Protein AF-A0A379FF87-F1 (afdb_monomer)

pLDDT: mean 79.88, std 16.09, range [45.5, 98.44]

Mean predicted aligned error: 7.66 Å

Sequence (78 aa):
MQALYVKEQLQIAHPSLVVELVPMVTKGDIILDTPLAKVGGKGLFVKELELALLSSRADIAVHSMKDVPLIFLKVWDW

InterPro domains:
  IPR000860 Porphobilinogen deaminase [PR00151] (28-48)
  IPR000860 Porphobilinogen deaminase [PR00151] (59-78)
  IPR000860 Porphobilinogen deaminase [PTHR11557] (1-70)
  IPR022417 Porphobilinogen deaminase, N-terminal [PF01379] (1-70)

Solvent-accessible surface area (backbone atoms only — not comparable to full-atom values): 5374 Å² total; per-residue (Å²): 110,72,63,57,54,53,47,52,53,49,33,71,79,33,78,86,58,85,79,83,86,79,89,80,84,39,66,49,76,72,50,76,89,57,61,71,84,78,66,73,54,93,53,49,78,41,51,65,50,52,50,29,45,75,67,68,73,35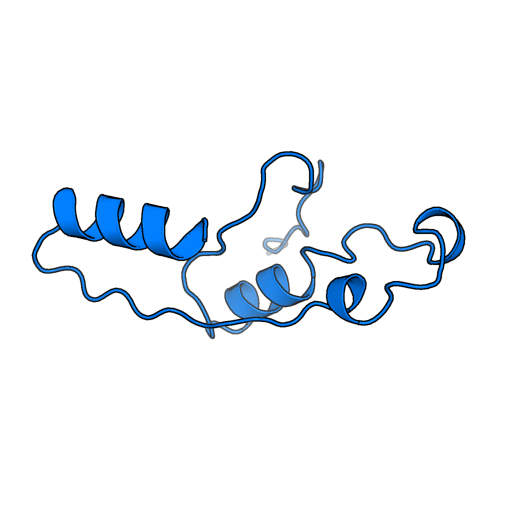,94,77,80,83,76,65,73,94,71,57,69,97,68,75,86,85,87,79,84,128

Structure (mmCIF, N/CA/C/O backbone):
data_AF-A0A379FF87-F1
#
_entry.id   AF-A0A379FF87-F1
#
loop_
_atom_site.group_PDB
_atom_site.id
_atom_site.type_symbol
_atom_site.label_atom_id
_atom_site.label_alt_id
_atom_site.label_comp_id
_atom_site.label_asym_id
_atom_site.label_entity_id
_atom_site.label_seq_id
_atom_site.pdbx_PDB_ins_code
_atom_site.Cartn_x
_atom_site.Cartn_y
_atom_site.Cartn_z
_atom_site.occupancy
_atom_site.B_iso_or_equiv
_atom_site.auth_seq_id
_atom_site.auth_comp_id
_atom_site.auth_asym_id
_atom_site.auth_atom_id
_atom_site.pdbx_PDB_model_num
ATOM 1 N N . MET A 1 1 ? 9.698 6.277 4.746 1.00 78.81 1 MET A N 1
ATOM 2 C CA . MET A 1 1 ? 9.096 5.588 3.575 1.00 78.81 1 MET A CA 1
ATOM 3 C C . MET A 1 1 ? 7.680 6.112 3.354 1.00 78.81 1 MET A C 1
ATOM 5 O O . MET A 1 1 ? 6.975 6.286 4.337 1.00 78.81 1 MET A O 1
ATOM 9 N N . GLN A 1 2 ? 7.253 6.346 2.106 1.00 91.56 2 GLN A N 1
ATOM 10 C CA . GLN A 1 2 ? 5.938 6.936 1.777 1.00 91.56 2 GLN A CA 1
ATOM 11 C C . GLN A 1 2 ? 4.744 6.089 2.253 1.00 91.56 2 GLN A C 1
ATOM 13 O O . GLN A 1 2 ? 3.784 6.638 2.782 1.00 91.56 2 GLN A O 1
ATOM 18 N N . ALA A 1 3 ? 4.822 4.759 2.139 1.00 94.50 3 ALA A N 1
ATOM 19 C CA . ALA A 1 3 ? 3.743 3.866 2.573 1.00 94.5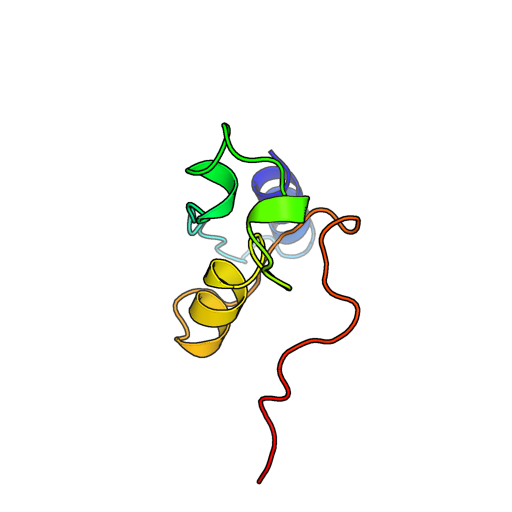0 3 ALA A CA 1
ATOM 20 C C . ALA A 1 3 ? 3.487 3.915 4.093 1.00 94.50 3 ALA A C 1
ATOM 22 O O . ALA A 1 3 ? 2.341 3.836 4.522 1.00 94.50 3 ALA A O 1
ATOM 23 N N . LEU A 1 4 ? 4.539 4.106 4.903 1.00 95.62 4 LEU A N 1
ATOM 24 C CA . LEU A 1 4 ? 4.401 4.285 6.355 1.00 95.62 4 LEU A CA 1
ATOM 25 C C . LEU A 1 4 ? 3.666 5.584 6.689 1.00 95.62 4 LEU A C 1
ATOM 27 O O . LEU A 1 4 ? 2.738 5.559 7.488 1.00 95.62 4 LEU A O 1
ATOM 31 N N . TYR A 1 5 ? 4.020 6.683 6.017 1.00 97.00 5 TYR A N 1
ATOM 32 C CA . TYR A 1 5 ? 3.326 7.957 6.193 1.00 97.00 5 TYR A CA 1
ATOM 33 C C . TYR A 1 5 ? 1.830 7.831 5.867 1.00 97.00 5 TYR A C 1
ATOM 35 O O . TYR A 1 5 ? 0.989 8.230 6.666 1.00 97.00 5 TYR A O 1
ATOM 43 N N . VAL A 1 6 ? 1.484 7.215 4.731 1.00 97.38 6 VAL A N 1
ATOM 44 C CA . VAL A 1 6 ? 0.077 6.996 4.348 1.00 97.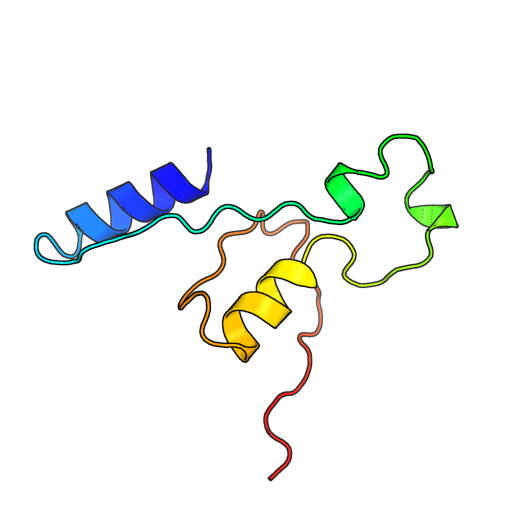38 6 VAL A CA 1
ATOM 45 C C . VAL A 1 6 ? -0.652 6.116 5.367 1.00 97.38 6 VAL A C 1
ATOM 47 O O . VAL A 1 6 ? -1.770 6.444 5.757 1.00 97.38 6 VAL A O 1
ATOM 50 N N . LYS A 1 7 ? -0.018 5.039 5.845 1.00 97.31 7 LYS A N 1
ATOM 51 C CA . LYS A 1 7 ? -0.569 4.186 6.906 1.00 97.31 7 LYS A CA 1
ATOM 52 C C . LYS A 1 7 ? -0.883 4.985 8.173 1.00 97.31 7 LYS A C 1
ATOM 54 O O . LYS A 1 7 ? -1.994 4.880 8.680 1.00 97.31 7 LYS A O 1
ATOM 59 N N . GLU A 1 8 ? 0.063 5.786 8.659 1.00 97.88 8 GLU A N 1
ATOM 60 C CA . GLU A 1 8 ? -0.133 6.618 9.851 1.00 97.88 8 GLU A CA 1
ATOM 61 C C . GLU A 1 8 ? -1.315 7.577 9.671 1.00 97.88 8 GLU A C 1
ATOM 63 O O . GLU A 1 8 ? -2.184 7.646 10.536 1.00 97.88 8 GLU A O 1
ATOM 68 N N . GLN A 1 9 ? -1.405 8.262 8.525 1.00 98.31 9 GLN A N 1
ATOM 69 C CA . GLN A 1 9 ? -2.524 9.169 8.247 1.00 98.31 9 GLN A CA 1
ATOM 70 C C . GLN A 1 9 ? -3.875 8.442 8.192 1.00 98.31 9 GLN A C 1
ATOM 72 O O . GLN A 1 9 ? -4.859 8.939 8.740 1.00 98.31 9 GLN A O 1
ATOM 77 N N . LEU A 1 10 ? -3.930 7.251 7.587 1.00 98.19 10 LEU A N 1
ATOM 78 C CA . LEU A 1 10 ? -5.148 6.438 7.546 1.00 98.19 10 LEU A CA 1
ATOM 79 C C . LEU A 1 10 ? -5.584 5.999 8.946 1.00 98.19 10 LEU A C 1
ATOM 81 O O . LEU A 1 10 ? -6.769 6.060 9.256 1.00 98.19 10 LEU A O 1
ATOM 85 N N . GLN A 1 11 ? -4.643 5.605 9.805 1.00 98.06 11 GLN A N 1
ATOM 86 C CA . GLN A 1 11 ? -4.943 5.201 11.181 1.00 98.06 11 GLN A CA 1
ATOM 87 C C . GLN A 1 11 ? -5.357 6.387 12.064 1.00 98.06 11 GLN A C 1
ATOM 89 O O . GLN A 1 11 ? -6.202 6.226 12.939 1.00 98.06 11 GLN A O 1
ATOM 94 N N . ILE A 1 12 ? -4.819 7.588 11.821 1.00 98.12 12 ILE A N 1
ATOM 95 C CA . ILE A 1 12 ? -5.262 8.819 12.495 1.00 98.12 12 ILE A CA 1
ATOM 96 C C . ILE A 1 12 ? -6.707 9.157 12.107 1.00 98.12 12 ILE A C 1
ATOM 98 O O . ILE A 1 12 ? -7.526 9.451 12.976 1.00 98.12 12 ILE A O 1
ATOM 102 N N . ALA A 1 13 ? -7.029 9.108 10.812 1.00 98.44 13 ALA A N 1
ATOM 103 C CA . ALA A 1 13 ? -8.372 9.409 10.319 1.00 98.44 13 ALA A CA 1
ATOM 104 C C . ALA A 1 13 ? -9.396 8.315 10.676 1.00 98.44 13 ALA A C 1
ATOM 106 O O . ALA A 1 13 ? -10.576 8.606 10.883 1.00 98.44 13 ALA A O 1
ATOM 107 N N . HIS A 1 14 ? -8.946 7.060 10.766 1.00 98.12 14 HIS A N 1
ATOM 108 C CA . HIS A 1 14 ? -9.775 5.883 11.011 1.00 98.12 14 HIS A CA 1
ATOM 109 C C . HIS A 1 14 ? -9.110 4.955 12.047 1.00 98.12 14 HIS A C 1
ATOM 111 O O . HIS A 1 14 ? -8.461 3.978 11.673 1.00 98.12 14 HIS A O 1
ATOM 117 N N . PRO A 1 15 ? -9.290 5.202 13.360 1.00 96.94 15 PRO A N 1
ATOM 118 C CA . PRO A 1 15 ? -8.561 4.486 14.417 1.00 96.94 15 PRO A CA 1
ATOM 119 C C . PRO A 1 15 ? -8.775 2.968 14.469 1.00 96.94 15 PRO A C 1
ATOM 121 O O . PRO A 1 15 ? -7.922 2.242 14.972 1.00 96.94 15 PRO A O 1
ATOM 124 N N . SER A 1 16 ? -9.910 2.476 13.967 1.00 98.06 16 SER A N 1
ATOM 125 C CA . SER A 1 16 ? -10.218 1.043 13.890 1.00 98.06 16 SER A CA 1
ATOM 126 C C . SER A 1 16 ? -9.727 0.375 12.602 1.00 98.06 16 SER A C 1
ATOM 128 O O . SER A 1 16 ? -9.863 -0.841 12.463 1.00 98.06 16 SER A O 1
ATOM 130 N N . LEU A 1 17 ? -9.178 1.138 11.651 1.00 98.06 17 LEU A N 1
ATOM 131 C CA . LEU A 1 17 ? -8.713 0.602 10.380 1.00 98.06 17 LEU A CA 1
ATOM 132 C C . LEU A 1 17 ? -7.405 -0.170 10.575 1.00 98.06 17 LEU A C 1
ATOM 134 O O . LEU A 1 17 ? -6.386 0.368 11.018 1.00 98.06 17 LEU A O 1
ATOM 138 N N . VAL A 1 18 ? -7.424 -1.445 10.195 1.00 97.25 18 VAL A N 1
ATOM 139 C CA . VAL A 1 18 ? -6.223 -2.278 10.138 1.00 97.25 18 VAL A CA 1
ATOM 140 C C . VAL A 1 18 ? -5.544 -2.047 8.793 1.00 97.25 18 VAL A C 1
ATOM 142 O O . VAL A 1 18 ? -6.149 -2.255 7.747 1.00 97.25 18 VAL A O 1
ATOM 145 N N . VAL A 1 19 ? -4.283 -1.614 8.826 1.00 97.44 19 VAL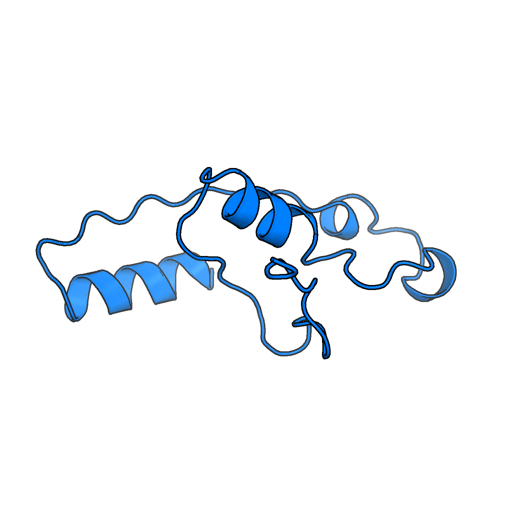 A N 1
ATOM 146 C CA . VAL A 1 19 ? -3.482 -1.363 7.621 1.00 97.44 19 VAL A CA 1
ATOM 147 C C . VAL A 1 19 ? -2.270 -2.289 7.607 1.00 97.44 19 VAL A C 1
ATOM 149 O O . VAL A 1 19 ? -1.348 -2.153 8.427 1.00 97.44 19 VAL A O 1
ATOM 152 N N . GLU A 1 20 ? -2.260 -3.200 6.641 1.00 96.94 20 GLU A N 1
ATOM 153 C CA . GLU A 1 20 ? -1.137 -4.077 6.321 1.00 96.94 20 GLU A CA 1
ATOM 154 C C . GLU A 1 20 ? -0.308 -3.479 5.178 1.00 96.94 20 GLU A C 1
ATOM 156 O O . GLU A 1 20 ? -0.844 -2.929 4.218 1.00 96.94 20 GLU A O 1
ATOM 161 N N . LEU A 1 21 ? 1.020 -3.552 5.293 1.00 95.00 21 LEU A N 1
ATOM 162 C CA . LEU A 1 21 ? 1.906 -3.162 4.201 1.00 95.00 21 LEU A CA 1
ATOM 163 C C . LEU A 1 21 ? 2.200 -4.390 3.349 1.00 95.00 21 LEU A C 1
ATOM 165 O O . LEU A 1 21 ? 2.753 -5.362 3.856 1.00 95.00 21 LEU A O 1
ATOM 169 N N . VAL A 1 22 ? 1.908 -4.300 2.054 1.00 93.44 22 VAL A N 1
ATOM 170 C CA . VAL A 1 22 ? 2.255 -5.332 1.074 1.00 93.44 22 VAL A CA 1
ATOM 171 C C . VAL A 1 22 ? 3.471 -4.844 0.273 1.00 93.44 22 VAL A C 1
ATOM 173 O O . VAL A 1 22 ? 3.303 -4.092 -0.690 1.00 93.44 22 VAL A O 1
ATOM 176 N N . PRO A 1 23 ? 4.713 -5.175 0.683 1.00 87.69 23 PRO A N 1
ATOM 177 C CA . PRO A 1 23 ? 5.907 -4.705 -0.008 1.00 87.69 23 PRO A CA 1
ATOM 178 C C . PRO A 1 23 ? 5.990 -5.310 -1.413 1.00 87.69 23 PRO A C 1
ATOM 180 O O . PRO A 1 23 ? 5.744 -6.498 -1.617 1.00 87.69 23 PRO A O 1
ATOM 183 N N . MET A 1 24 ? 6.363 -4.480 -2.382 1.00 81.38 24 MET A N 1
ATOM 184 C CA . MET A 1 24 ? 6.527 -4.859 -3.784 1.00 81.38 24 MET A CA 1
ATOM 185 C C . MET A 1 24 ? 7.942 -4.491 -4.216 1.00 81.38 24 MET A C 1
ATOM 187 O O . MET A 1 24 ? 8.456 -3.446 -3.820 1.00 81.38 24 MET A O 1
ATOM 191 N N . VAL A 1 25 ? 8.558 -5.346 -5.028 1.00 77.25 25 VAL A N 1
ATOM 192 C CA . VAL A 1 25 ? 9.823 -5.054 -5.708 1.00 77.25 25 VAL A CA 1
ATOM 193 C C . VAL A 1 25 ? 9.500 -4.921 -7.184 1.00 77.25 25 VAL A C 1
ATOM 195 O O . VAL A 1 25 ? 8.946 -5.849 -7.776 1.00 77.25 25 VAL A O 1
ATOM 198 N N . THR A 1 26 ? 9.799 -3.768 -7.772 1.00 69.75 26 THR A N 1
ATOM 199 C CA . THR A 1 26 ? 9.542 -3.535 -9.194 1.00 69.75 26 THR A CA 1
ATOM 200 C C . THR A 1 26 ? 10.728 -3.999 -10.027 1.00 69.75 26 THR A C 1
ATOM 202 O O . THR A 1 26 ? 11.863 -4.086 -9.553 1.00 69.75 26 THR A O 1
ATOM 205 N N . LYS A 1 27 ? 10.504 -4.259 -11.318 1.00 66.44 27 LYS A N 1
ATOM 206 C CA . LYS A 1 27 ? 11.625 -4.494 -12.243 1.00 66.44 27 LYS A CA 1
ATOM 207 C C . LYS A 1 27 ? 12.543 -3.277 -12.355 1.00 66.44 27 LYS A C 1
ATOM 209 O O . LYS A 1 27 ? 13.736 -3.454 -12.581 1.00 66.44 27 LYS A O 1
ATOM 214 N N . GLY A 1 28 ? 12.005 -2.069 -12.180 1.00 63.81 28 GLY A N 1
ATOM 215 C CA . GLY A 1 28 ? 12.786 -0.835 -12.135 1.00 63.81 28 GLY A CA 1
ATOM 216 C C . GLY A 1 28 ? 13.779 -0.780 -10.968 1.00 63.81 28 GLY A C 1
ATOM 217 O O . GLY A 1 28 ? 14.876 -0.267 -11.149 1.00 63.81 28 GLY A O 1
ATOM 218 N N . ASP A 1 29 ? 13.447 -1.377 -9.819 1.00 68.00 29 ASP A N 1
ATOM 219 C CA . ASP A 1 29 ? 14.362 -1.474 -8.667 1.00 68.00 29 ASP A CA 1
ATOM 220 C C . ASP A 1 29 ? 15.510 -2.468 -8.908 1.00 68.00 29 ASP A C 1
ATOM 222 O O . ASP A 1 29 ? 16.582 -2.349 -8.318 1.00 68.00 29 ASP A O 1
ATOM 226 N N . ILE A 1 30 ? 15.285 -3.463 -9.772 1.00 66.75 30 ILE A N 1
ATOM 227 C CA . ILE A 1 30 ? 16.256 -4.518 -10.097 1.00 66.75 30 ILE A CA 1
ATOM 228 C C . ILE A 1 30 ? 17.193 -4.069 -11.231 1.00 66.75 30 ILE A C 1
ATOM 230 O O . ILE A 1 30 ? 18.368 -4.432 -11.255 1.00 66.75 30 ILE A O 1
ATOM 234 N N . ILE A 1 31 ? 16.691 -3.272 -12.178 1.00 63.69 31 ILE A N 1
ATOM 235 C CA . ILE A 1 31 ? 17.450 -2.775 -13.332 1.00 63.69 31 ILE A CA 1
ATOM 236 C C . ILE A 1 31 ? 18.023 -1.391 -12.992 1.00 63.69 31 ILE A C 1
ATOM 238 O O . ILE A 1 31 ? 17.536 -0.366 -13.460 1.00 63.69 31 ILE A O 1
ATOM 242 N N . LEU A 1 32 ? 19.073 -1.362 -12.169 1.00 58.44 32 LEU A N 1
ATOM 243 C CA . LEU A 1 32 ? 19.762 -0.119 -11.789 1.00 58.44 32 LEU A CA 1
ATOM 244 C C . LEU A 1 32 ? 20.788 0.349 -12.842 1.00 58.44 32 LEU A C 1
ATOM 246 O O . LEU A 1 32 ? 21.057 1.543 -12.947 1.00 58.44 32 LEU A O 1
ATOM 250 N N . ASP A 1 33 ? 21.306 -0.567 -13.671 1.00 54.56 33 ASP A N 1
ATOM 251 C CA . ASP A 1 33 ? 22.471 -0.314 -14.543 1.00 54.56 33 ASP A CA 1
ATOM 252 C C . ASP A 1 33 ? 22.144 -0.070 -16.026 1.00 54.56 33 ASP A C 1
ATOM 254 O O . ASP A 1 33 ? 23.041 0.113 -16.851 1.00 54.56 33 ASP A O 1
ATOM 258 N N . THR A 1 34 ? 20.865 -0.058 -16.413 1.00 57.56 34 THR A N 1
ATOM 259 C CA . THR A 1 34 ? 20.470 0.257 -17.797 1.00 57.56 34 THR A CA 1
ATOM 260 C C . THR A 1 34 ? 19.684 1.562 -17.829 1.00 57.56 34 THR A C 1
ATOM 262 O O . THR A 1 34 ? 18.636 1.640 -17.190 1.00 57.56 34 THR A O 1
ATOM 265 N N . PRO A 1 35 ? 20.128 2.586 -18.590 1.00 59.72 35 PRO A N 1
ATOM 266 C CA . PRO A 1 35 ? 19.389 3.835 -18.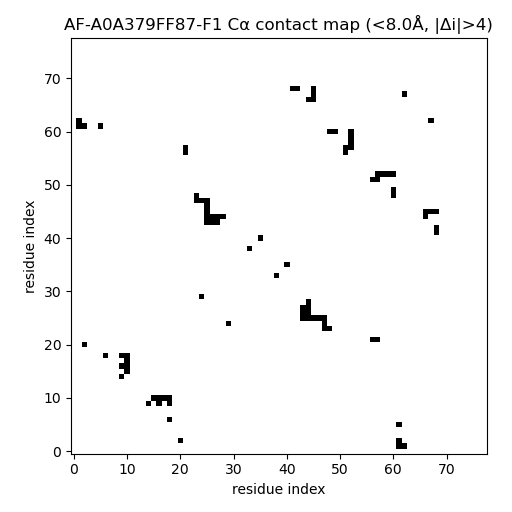719 1.00 59.72 35 PRO A CA 1
ATOM 267 C C . PRO A 1 35 ? 17.933 3.564 -19.099 1.00 59.72 35 PRO A C 1
ATOM 269 O O . PRO A 1 35 ? 17.679 2.861 -20.077 1.00 59.72 35 PRO A O 1
ATOM 272 N N . LEU A 1 36 ? 16.986 4.155 -18.367 1.00 57.59 36 LEU A N 1
ATOM 273 C CA . LEU A 1 36 ? 15.535 4.022 -18.585 1.00 57.59 36 LEU A CA 1
ATOM 274 C C . LEU A 1 36 ? 15.121 4.172 -20.061 1.00 57.59 36 LEU A C 1
ATOM 276 O O . LEU A 1 36 ? 14.238 3.462 -20.537 1.00 57.59 36 LEU A O 1
ATOM 280 N N . ALA A 1 37 ? 15.821 5.034 -20.807 1.00 57.91 37 ALA A N 1
ATOM 281 C CA . ALA A 1 37 ? 15.630 5.246 -22.242 1.00 57.91 37 ALA A CA 1
ATOM 282 C C . ALA A 1 37 ? 15.881 3.994 -23.113 1.00 57.91 37 ALA A C 1
ATOM 284 O O . ALA A 1 37 ? 15.264 3.858 -24.165 1.00 57.91 37 ALA A O 1
ATOM 285 N N . LYS A 1 38 ? 16.757 3.072 -22.686 1.00 55.50 38 LYS A N 1
ATOM 286 C CA . LYS A 1 38 ? 17.045 1.796 -23.370 1.00 55.50 38 LYS A CA 1
ATOM 287 C C . LYS A 1 38 ? 16.081 0.673 -22.992 1.00 55.50 38 LYS A C 1
ATOM 289 O O . LYS A 1 38 ? 15.920 -0.254 -23.777 1.00 55.50 38 LYS A O 1
ATOM 294 N N . VAL A 1 39 ? 15.458 0.736 -21.813 1.00 59.44 39 VAL A N 1
ATOM 295 C CA . VAL A 1 39 ? 14.567 -0.330 -21.313 1.00 59.44 39 VAL A CA 1
ATOM 296 C C . VAL A 1 39 ? 13.165 -0.231 -21.925 1.00 59.44 39 VAL A C 1
ATOM 298 O O . VAL A 1 39 ? 12.409 -1.192 -21.856 1.00 59.44 39 VAL A O 1
ATOM 301 N N . GLY A 1 40 ? 12.826 0.887 -22.585 1.00 56.09 40 GLY A N 1
ATOM 302 C CA . GLY A 1 40 ? 11.654 0.979 -23.461 1.00 56.09 40 GLY A CA 1
ATOM 303 C C . GLY A 1 40 ? 10.374 0.446 -22.813 1.00 56.09 40 GLY A C 1
ATOM 304 O O . GLY A 1 40 ? 9.724 -0.430 -23.368 1.00 56.09 40 GLY A O 1
ATOM 305 N N . GLY A 1 41 ? 10.027 0.919 -21.616 1.00 54.94 41 GLY A N 1
ATOM 306 C CA . GLY A 1 41 ? 8.878 0.395 -20.880 1.00 54.94 41 GLY A CA 1
ATOM 307 C C . GLY A 1 41 ? 8.059 1.505 -20.253 1.00 54.94 41 GLY A C 1
ATOM 308 O O . GLY A 1 41 ? 8.374 1.968 -19.159 1.00 54.94 41 GLY A O 1
ATOM 309 N N . LYS A 1 42 ? 6.968 1.915 -20.910 1.00 57.50 42 LYS A N 1
ATOM 310 C CA . LYS A 1 42 ? 5.888 2.619 -20.206 1.00 57.50 42 LYS A CA 1
ATOM 311 C C . LYS A 1 42 ? 5.459 1.736 -19.023 1.00 57.50 42 LYS A C 1
ATOM 313 O O . LYS A 1 42 ? 5.109 0.579 -19.234 1.00 57.50 42 LYS A O 1
ATOM 318 N N . GLY A 1 43 ? 5.518 2.266 -17.802 1.00 61.31 43 GLY A N 1
ATOM 319 C CA . GLY A 1 43 ? 4.995 1.594 -16.607 1.00 61.31 43 GLY A CA 1
ATOM 320 C C . GLY A 1 43 ? 5.956 0.682 -15.826 1.00 61.31 43 GLY A C 1
ATOM 321 O O . GLY A 1 43 ? 5.486 -0.087 -14.994 1.00 61.31 43 GLY A O 1
ATOM 322 N N . LEU A 1 44 ? 7.278 0.765 -16.038 1.00 66.19 44 LEU A N 1
ATOM 323 C CA . LEU A 1 44 ? 8.292 -0.058 -15.336 1.00 66.19 44 LEU A CA 1
ATOM 324 C C . LEU A 1 44 ? 8.250 -0.002 -13.795 1.00 66.19 44 LEU A C 1
ATOM 326 O O . LEU A 1 44 ? 8.720 -0.939 -13.158 1.00 66.19 44 LEU A O 1
ATOM 330 N N . PHE A 1 45 ? 7.704 1.072 -13.221 1.00 67.69 45 PHE A N 1
ATOM 331 C CA . PHE A 1 45 ? 7.611 1.278 -11.769 1.00 67.69 45 PHE A CA 1
ATOM 332 C C . PHE A 1 45 ? 6.203 1.057 -11.201 1.00 67.69 45 PHE A C 1
ATOM 334 O O . PHE A 1 45 ? 6.027 1.001 -9.989 1.00 67.69 45 PHE A O 1
ATOM 341 N N . VAL A 1 46 ? 5.190 0.923 -12.061 1.00 78.06 46 VAL A N 1
ATOM 342 C CA . VAL A 1 46 ? 3.783 0.836 -11.631 1.00 78.06 46 VAL A CA 1
ATOM 343 C C . VAL A 1 46 ? 3.120 -0.487 -11.983 1.00 78.06 46 VAL A C 1
ATOM 345 O O . VAL A 1 46 ? 2.114 -0.831 -11.372 1.00 78.06 46 VAL A O 1
ATOM 348 N N . LYS A 1 47 ? 3.689 -1.271 -12.906 1.00 80.12 47 LYS A N 1
ATOM 349 C CA . LYS A 1 47 ? 3.094 -2.530 -13.369 1.00 80.12 47 LYS A CA 1
ATOM 350 C C . LYS A 1 47 ? 2.834 -3.516 -12.231 1.00 80.12 47 LYS A C 1
ATOM 352 O O . LYS A 1 47 ? 1.765 -4.114 -12.167 1.00 80.12 47 LYS A O 1
ATOM 357 N N . GLU A 1 48 ? 3.801 -3.717 -11.341 1.00 84.31 48 GLU A N 1
ATOM 358 C CA . GLU A 1 48 ? 3.654 -4.646 -10.219 1.00 84.31 48 GLU A CA 1
ATOM 359 C C . GLU A 1 48 ? 2.568 -4.188 -9.233 1.00 84.31 48 GLU A C 1
ATOM 361 O O . GLU A 1 48 ? 1.847 -5.028 -8.689 1.00 84.31 48 GLU A O 1
ATOM 366 N N . LEU A 1 49 ? 2.401 -2.871 -9.063 1.00 87.12 49 LEU A N 1
ATOM 367 C CA . LEU A 1 49 ? 1.340 -2.281 -8.247 1.00 87.12 49 LEU A CA 1
ATOM 368 C C . LEU A 1 49 ? -0.032 -2.453 -8.904 1.00 87.12 49 LEU A C 1
ATOM 370 O O . LEU A 1 49 ? -0.955 -2.927 -8.250 1.00 87.12 49 LEU A O 1
ATOM 374 N N . GLU A 1 50 ? -0.161 -2.150 -10.199 1.00 86.50 50 GLU A N 1
ATOM 375 C CA . GLU A 1 50 ? -1.402 -2.365 -10.956 1.00 86.50 50 GLU A CA 1
ATOM 376 C C . GLU A 1 50 ? -1.832 -3.834 -10.897 1.00 86.50 50 GLU A C 1
ATOM 378 O O . GLU A 1 50 ? -2.986 -4.134 -10.605 1.00 86.50 50 GLU A O 1
ATOM 383 N N . LEU A 1 51 ? -0.899 -4.770 -11.086 1.00 87.12 51 LEU A N 1
ATOM 384 C CA . LEU A 1 51 ? -1.188 -6.199 -10.971 1.00 87.12 51 LEU A CA 1
ATOM 385 C C . LEU A 1 51 ? -1.626 -6.596 -9.560 1.00 87.12 51 LEU A C 1
ATOM 387 O O . LEU A 1 51 ? -2.489 -7.458 -9.419 1.00 87.12 51 LEU A O 1
ATOM 391 N N . ALA A 1 52 ? -1.043 -6.013 -8.510 1.00 90.19 52 ALA A N 1
ATOM 392 C CA . ALA A 1 52 ? -1.457 -6.282 -7.135 1.00 90.19 52 ALA A CA 1
ATOM 393 C C . ALA A 1 52 ? -2.899 -5.839 -6.867 1.00 90.19 52 ALA A C 1
ATOM 395 O O . ALA A 1 52 ? -3.654 -6.604 -6.270 1.00 90.19 52 ALA A O 1
ATOM 396 N N . LEU A 1 53 ? -3.282 -4.666 -7.375 1.00 91.06 53 LEU A N 1
ATOM 397 C CA . LEU A 1 53 ? -4.653 -4.163 -7.298 1.00 91.06 53 LEU A CA 1
ATOM 398 C C . LEU A 1 53 ? -5.617 -5.063 -8.085 1.00 91.06 53 LEU A C 1
ATOM 400 O O . LEU A 1 53 ? -6.632 -5.507 -7.558 1.00 91.06 53 LEU A O 1
ATOM 404 N N . LEU A 1 54 ? -5.264 -5.404 -9.329 1.00 90.19 54 LEU A N 1
ATOM 405 C CA . LEU A 1 54 ? -6.092 -6.236 -10.212 1.00 90.19 54 LEU A CA 1
ATOM 406 C C . LEU A 1 54 ? -6.287 -7.668 -9.702 1.00 90.19 54 LEU A C 1
ATOM 408 O O . LEU A 1 54 ? -7.320 -8.276 -9.956 1.00 90.19 54 LEU A O 1
ATOM 412 N N . SER A 1 55 ? -5.291 -8.217 -9.004 1.00 91.88 55 SER A N 1
ATOM 413 C CA . SER A 1 55 ? -5.348 -9.565 -8.421 1.00 91.88 55 SER A CA 1
ATOM 414 C C . SER A 1 55 ? -5.881 -9.589 -6.987 1.00 91.88 55 SER A C 1
ATOM 416 O O . SER A 1 55 ? -5.794 -10.628 -6.336 1.00 91.88 55 SER A O 1
ATOM 418 N N . SER A 1 56 ? -6.388 -8.458 -6.480 1.00 93.00 56 SER A N 1
ATOM 419 C CA . SER A 1 56 ? -6.868 -8.309 -5.098 1.00 93.00 56 SER A CA 1
ATOM 420 C C . SER A 1 56 ? -5.828 -8.699 -4.036 1.00 93.00 56 SER A C 1
ATOM 422 O O . SER A 1 56 ? -6.175 -9.108 -2.933 1.00 93.00 56 SER A O 1
ATOM 424 N N . ARG A 1 57 ? -4.533 -8.576 -4.360 1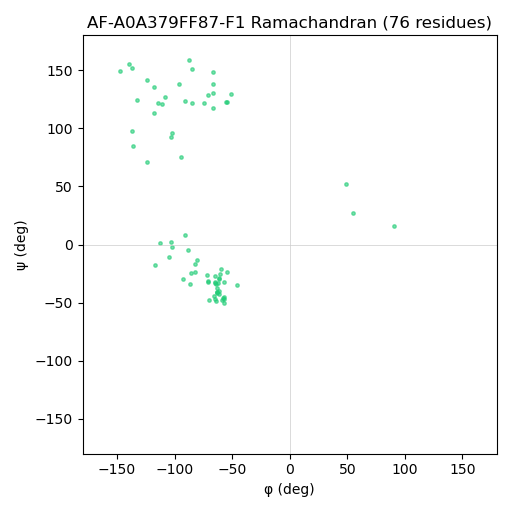.00 94.38 57 ARG A N 1
ATOM 425 C CA . ARG A 1 57 ? -3.429 -8.739 -3.397 1.00 94.38 57 ARG A CA 1
ATOM 426 C C . ARG A 1 57 ? -3.172 -7.471 -2.584 1.00 94.38 57 ARG A C 1
ATOM 428 O O . ARG A 1 57 ? -2.452 -7.529 -1.594 1.00 94.38 57 ARG A O 1
ATOM 435 N N . ALA A 1 58 ? -3.687 -6.334 -3.042 1.00 94.75 58 ALA A N 1
ATOM 436 C CA . ALA A 1 58 ? -3.657 -5.060 -2.343 1.00 94.75 58 ALA A CA 1
ATOM 437 C C . ALA A 1 58 ? -4.915 -4.261 -2.693 1.00 94.75 58 ALA A C 1
ATOM 439 O O . ALA A 1 58 ? -5.414 -4.358 -3.813 1.00 94.75 58 ALA A O 1
ATOM 440 N N . ASP A 1 59 ? -5.376 -3.435 -1.757 1.00 95.44 59 ASP A N 1
ATOM 441 C CA . ASP A 1 59 ? -6.549 -2.576 -1.955 1.00 95.44 59 ASP A CA 1
ATOM 442 C C . ASP A 1 59 ? -6.171 -1.177 -2.460 1.00 95.44 59 ASP A C 1
ATOM 444 O O . ASP A 1 59 ? -6.928 -0.534 -3.184 1.00 95.44 59 ASP A O 1
ATOM 448 N N . ILE A 1 60 ? -4.976 -0.702 -2.092 1.00 94.44 60 ILE A N 1
ATOM 449 C CA . ILE A 1 60 ? -4.422 0.587 -2.515 1.00 94.44 60 ILE A CA 1
ATOM 450 C C . ILE A 1 60 ? -2.944 0.449 -2.883 1.00 94.44 60 ILE A C 1
ATOM 452 O O . ILE A 1 60 ? -2.220 -0.379 -2.330 1.00 94.44 60 ILE A O 1
ATOM 456 N N . ALA A 1 61 ? -2.482 1.306 -3.792 1.00 91.94 61 ALA A N 1
ATOM 457 C CA . ALA A 1 61 ? -1.074 1.447 -4.135 1.00 91.94 61 ALA A CA 1
ATOM 458 C C . ALA A 1 61 ? -0.597 2.865 -3.802 1.00 91.94 61 ALA A C 1
ATOM 460 O O . ALA A 1 61 ? -1.274 3.846 -4.109 1.00 91.94 61 ALA A O 1
ATOM 461 N N . VAL A 1 62 ? 0.580 2.977 -3.186 1.00 91.94 62 VAL A N 1
ATOM 462 C CA . VAL A 1 62 ? 1.207 4.261 -2.845 1.00 91.94 62 VAL A CA 1
ATOM 463 C C . VAL A 1 62 ? 2.397 4.483 -3.768 1.00 91.94 62 VAL A C 1
ATOM 465 O O . VAL A 1 62 ? 3.278 3.631 -3.847 1.00 91.94 62 VAL A O 1
ATOM 468 N N . HIS A 1 63 ? 2.437 5.634 -4.440 1.00 86.94 63 HIS A N 1
ATOM 469 C CA . HIS A 1 63 ? 3.513 5.994 -5.360 1.00 86.94 63 HIS A CA 1
ATOM 470 C C . HIS A 1 63 ? 3.905 7.470 -5.223 1.00 86.94 63 HIS A C 1
ATOM 472 O O . HIS A 1 63 ? 3.099 8.317 -4.839 1.00 86.94 63 HIS A O 1
ATOM 478 N N . SER A 1 64 ? 5.138 7.802 -5.603 1.00 85.75 64 SER A N 1
ATOM 479 C CA . SER A 1 64 ? 5.514 9.182 -5.915 1.00 85.75 64 SER A CA 1
ATOM 480 C C . SER A 1 64 ? 4.792 9.662 -7.174 1.00 85.75 64 SER A C 1
ATOM 482 O O . SER A 1 64 ? 4.870 9.008 -8.210 1.00 85.75 64 SER A O 1
ATOM 484 N N . MET A 1 65 ? 4.158 10.835 -7.118 1.00 85.38 65 MET A N 1
ATOM 485 C CA . MET A 1 65 ? 3.364 11.368 -8.236 1.00 85.38 65 MET A CA 1
ATOM 486 C C . MET A 1 65 ? 4.156 11.510 -9.548 1.00 85.38 65 MET A C 1
ATOM 488 O O . MET A 1 65 ? 3.601 11.313 -10.622 1.00 85.38 65 MET A O 1
ATOM 492 N N . LYS A 1 66 ? 5.462 11.808 -9.472 1.00 82.12 66 LYS A N 1
ATOM 493 C CA . LYS A 1 66 ? 6.347 11.979 -10.644 1.00 82.12 66 LYS A CA 1
ATOM 494 C C . LYS A 1 66 ? 6.439 10.739 -11.550 1.00 82.12 66 LYS A C 1
ATOM 496 O O . LYS A 1 66 ? 6.828 10.857 -12.704 1.00 82.12 66 LYS A O 1
ATOM 501 N N . ASP A 1 67 ? 6.101 9.576 -11.009 1.00 76.38 67 ASP A N 1
ATOM 502 C CA . ASP A 1 67 ? 6.237 8.276 -11.662 1.00 76.38 67 ASP A CA 1
ATOM 503 C C . ASP A 1 67 ? 4.858 7.642 -11.958 1.00 76.38 67 ASP A C 1
ATOM 505 O O . ASP A 1 67 ? 4.778 6.529 -12.480 1.00 76.38 67 ASP A O 1
ATOM 509 N N . VAL A 1 68 ? 3.761 8.336 -11.624 1.00 79.00 68 VAL A N 1
ATOM 510 C CA . VAL A 1 68 ? 2.396 7.907 -11.953 1.00 79.00 68 VAL A CA 1
ATOM 511 C C . VAL A 1 68 ? 2.187 8.068 -13.465 1.00 79.00 68 VAL A C 1
ATOM 513 O O . VAL A 1 68 ? 2.470 9.139 -14.009 1.00 79.00 68 VAL A O 1
ATOM 516 N N . PRO A 1 69 ? 1.707 7.034 -14.182 1.00 75.50 69 PRO A N 1
ATOM 517 C CA . PRO A 1 69 ? 1.498 7.127 -15.618 1.00 75.50 69 PRO A CA 1
ATOM 518 C C . PRO A 1 69 ? 0.380 8.123 -15.941 1.00 75.50 69 PRO A C 1
ATOM 520 O O . PRO A 1 69 ? -0.599 8.252 -15.212 1.00 75.50 69 PRO A O 1
ATOM 523 N N . LEU A 1 70 ? 0.489 8.785 -17.095 1.00 78.94 70 LEU A N 1
ATOM 524 C CA . LEU A 1 70 ? -0.559 9.691 -17.583 1.00 78.94 70 LEU A CA 1
ATOM 525 C C . LEU A 1 70 ? -1.876 8.950 -17.895 1.00 78.94 70 LEU A C 1
ATOM 527 O O . LEU A 1 70 ? -2.948 9.545 -17.875 1.00 78.94 70 LEU A O 1
ATOM 531 N N . ILE A 1 71 ? -1.785 7.661 -18.233 1.00 77.44 71 ILE A N 1
ATOM 532 C CA . ILE A 1 71 ? -2.911 6.806 -18.611 1.00 77.44 71 ILE A CA 1
ATOM 533 C C . ILE A 1 71 ? -2.780 5.501 -17.830 1.00 77.44 71 ILE A C 1
ATOM 535 O O . ILE A 1 71 ? -1.754 4.830 -17.936 1.00 77.44 71 ILE A O 1
ATOM 539 N N . PHE A 1 72 ? -3.825 5.142 -17.089 1.00 74.56 72 PHE A N 1
ATOM 540 C CA . PHE A 1 72 ? -3.955 3.837 -16.443 1.00 74.56 72 PHE A CA 1
ATOM 541 C C . PHE A 1 72 ? -4.540 2.816 -17.419 1.00 74.56 72 PHE A C 1
ATOM 543 O O . PHE A 1 72 ? -5.307 3.178 -18.319 1.00 74.56 72 PHE A O 1
ATOM 550 N N . LEU A 1 73 ? -4.200 1.538 -17.240 1.00 67.06 73 LEU A N 1
ATOM 551 C CA . LEU A 1 73 ? -4.846 0.458 -17.984 1.00 67.06 73 LEU A CA 1
ATOM 552 C C . LEU A 1 73 ? -6.367 0.535 -17.761 1.00 67.06 73 LEU A C 1
ATOM 554 O O . LEU A 1 73 ? -6.838 0.522 -16.625 1.00 67.06 73 LEU A O 1
ATOM 558 N N . LYS A 1 74 ? -7.145 0.655 -18.844 1.00 58.88 74 LYS A N 1
ATOM 559 C CA . LYS A 1 74 ? -8.608 0.567 -18.772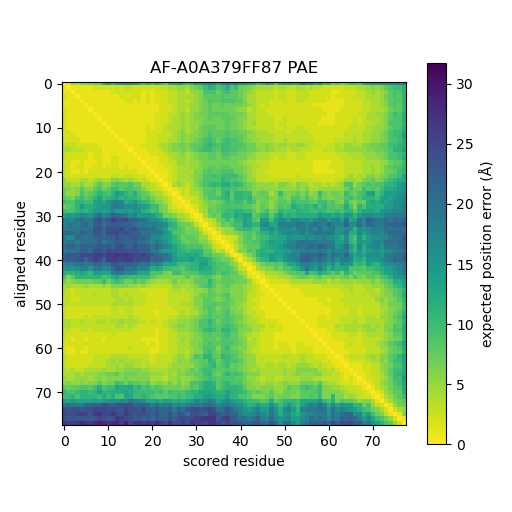 1.00 58.88 74 LYS A CA 1
ATOM 560 C C . LYS A 1 74 ? -8.979 -0.862 -18.382 1.00 58.88 74 LYS A C 1
ATOM 562 O O . LYS A 1 74 ? -8.673 -1.792 -19.116 1.00 58.88 74 LYS A O 1
ATOM 567 N N . VAL A 1 75 ? -9.623 -1.014 -17.228 1.00 55.97 75 VAL A N 1
ATOM 568 C CA . VAL A 1 75 ? -10.058 -2.317 -16.685 1.00 55.97 75 VAL A CA 1
ATOM 569 C C . VAL A 1 75 ? -11.561 -2.554 -16.895 1.00 55.97 75 VAL A C 1
ATOM 571 O O . VAL A 1 75 ? -12.078 -3.609 -16.554 1.00 55.97 75 VAL A O 1
ATOM 574 N N . TRP A 1 76 ? -12.279 -1.584 -17.466 1.00 46.97 76 TRP A N 1
ATOM 575 C CA . TRP A 1 76 ? -13.735 -1.629 -17.612 1.00 46.97 76 TRP A CA 1
ATOM 576 C C . TRP A 1 76 ? -14.139 -1.469 -19.078 1.00 46.97 76 TRP A C 1
ATOM 578 O O . TRP A 1 76 ? -14.666 -0.430 -19.463 1.00 46.97 76 TRP A O 1
ATOM 588 N N . ASP A 1 77 ? -13.875 -2.491 -19.886 1.00 45.50 77 ASP A N 1
ATOM 589 C CA . ASP A 1 77 ? -14.652 -2.731 -21.102 1.00 45.50 77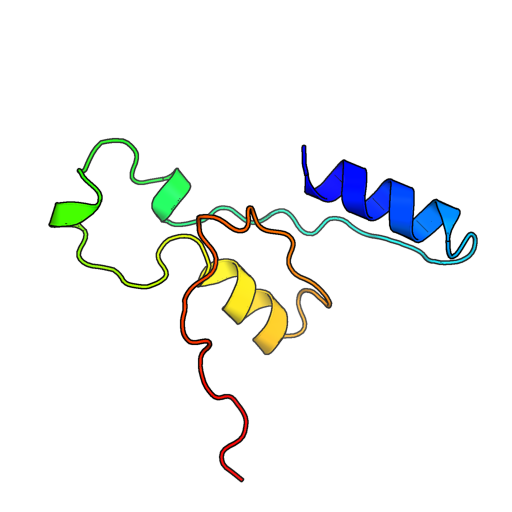 ASP A CA 1
ATOM 590 C C . ASP A 1 77 ? -15.616 -3.883 -20.763 1.00 45.50 77 ASP A C 1
ATOM 592 O O . ASP A 1 77 ? -15.215 -5.048 -20.743 1.00 45.50 77 ASP A O 1
ATOM 596 N N . TRP A 1 78 ? -16.847 -3.529 -20.378 1.00 50.03 78 TRP A N 1
ATOM 597 C CA . TRP A 1 78 ? -17.991 -4.448 -20.361 1.00 50.03 78 TRP A CA 1
ATOM 598 C C . TRP A 1 78 ? -18.592 -4.510 -21.763 1.00 50.03 78 TRP A C 1
ATOM 600 O O . TRP A 1 78 ? -18.717 -3.423 -22.377 1.00 50.03 78 TRP A O 1
#

Organism: Proteus mirabilis (NCBI:txid584)

Foldseek 3Di:
DQLVVVVVVCCVVPVPDDDDDDDDDFVCNVPPPDPPVVVPDDQRPCVRVLVCCVVVVDVDDDDDPVNDGPDDPDPDDD

Radius of gyration: 14.77 Å; Cα contacts (8 Å, |Δi|>4): 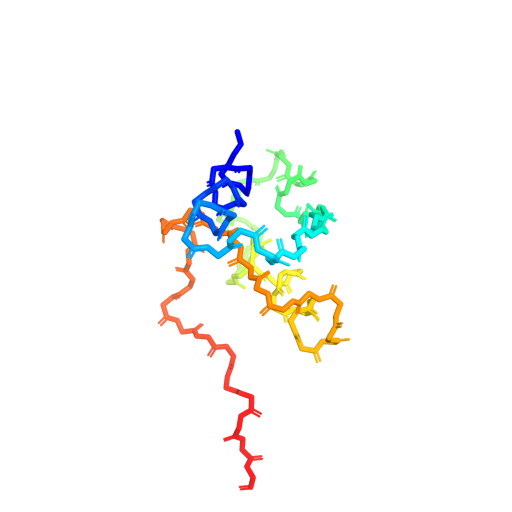46; chains: 1; bounding box: 40×22×38 Å

Secondary structure (DSSP, 8-state):
-HHHHHHHHHHHH-TT----------HHHH--SS-HHHH--TTTTTHHHHHHHHTTS-S-----GGGS-SSPPP----